Protein AF-A0A7S1TUH1-F1 (afdb_monomer_lite)

Structure (mmCIF, N/CA/C/O backbone):
data_AF-A0A7S1TUH1-F1
#
_entry.id   AF-A0A7S1TUH1-F1
#
loop_
_atom_site.group_PDB
_atom_site.id
_atom_site.type_symbol
_atom_site.label_atom_id
_atom_site.label_alt_id
_atom_site.label_comp_id
_atom_site.label_asym_id
_atom_site.label_entity_id
_atom_site.label_seq_id
_atom_site.pdbx_PDB_ins_code
_atom_site.Cartn_x
_atom_site.Cartn_y
_atom_site.Cartn_z
_atom_site.occupancy
_atom_site.B_iso_or_equiv
_atom_site.auth_seq_id
_atom_site.auth_comp_id
_atom_site.auth_asym_id
_atom_site.auth_atom_id
_atom_site.pdbx_PDB_model_num
ATOM 1 N N . SER A 1 1 ? 24.008 5.218 -34.534 1.00 74.00 1 SER A N 1
ATOM 2 C CA . SER A 1 1 ? 24.794 4.167 -33.857 1.00 74.00 1 SER A CA 1
ATOM 3 C C . SER A 1 1 ? 23.923 2.946 -33.657 1.00 74.00 1 SER A C 1
ATOM 5 O O . SER A 1 1 ? 22.736 3.127 -33.425 1.00 74.00 1 SER A O 1
ATOM 7 N N . ASN A 1 2 ? 24.487 1.740 -33.753 1.00 88.25 2 ASN A N 1
ATOM 8 C CA . ASN A 1 2 ? 23.744 0.487 -33.589 1.00 88.25 2 ASN A CA 1
ATOM 9 C C . ASN A 1 2 ? 24.015 -0.094 -32.197 1.00 88.25 2 ASN A C 1
ATOM 11 O O . ASN A 1 2 ? 25.170 -0.141 -31.778 1.00 88.25 2 ASN A O 1
ATOM 15 N N . PHE A 1 3 ? 22.967 -0.541 -31.508 1.00 90.75 3 PHE A N 1
ATOM 16 C CA . PHE A 1 3 ? 23.048 -1.151 -30.181 1.00 90.75 3 PHE A CA 1
ATOM 17 C C . PHE A 1 3 ? 22.333 -2.504 -30.166 1.00 90.75 3 PHE A C 1
ATOM 19 O O . PHE A 1 3 ? 21.366 -2.706 -30.899 1.00 90.75 3 PHE A O 1
ATOM 26 N N . LEU A 1 4 ? 22.793 -3.418 -29.309 1.00 89.81 4 LEU A N 1
ATOM 27 C CA . LEU A 1 4 ? 22.132 -4.698 -29.056 1.00 89.81 4 LEU A CA 1
ATOM 28 C C . LEU A 1 4 ? 21.309 -4.604 -27.770 1.00 89.81 4 LEU A C 1
ATOM 30 O O . LEU A 1 4 ? 21.844 -4.260 -26.717 1.00 89.81 4 LEU A O 1
ATOM 34 N N . LYS A 1 5 ? 20.019 -4.944 -27.848 1.00 93.56 5 LYS A N 1
ATOM 35 C CA . LYS A 1 5 ? 19.148 -5.074 -26.675 1.00 93.56 5 LYS A CA 1
ATOM 36 C C . LYS A 1 5 ? 19.138 -6.532 -26.224 1.00 93.56 5 LYS A C 1
ATOM 38 O O . LYS A 1 5 ? 18.645 -7.404 -26.933 1.00 93.56 5 LYS A O 1
ATOM 43 N N . VAL A 1 6 ? 19.712 -6.791 -25.053 1.00 92.75 6 VAL A N 1
ATOM 44 C CA . VAL A 1 6 ? 19.772 -8.130 -24.454 1.00 92.75 6 VAL A CA 1
ATOM 45 C C . VAL A 1 6 ? 18.625 -8.274 -23.461 1.00 92.75 6 VAL A C 1
ATOM 47 O O . VAL A 1 6 ? 18.530 -7.504 -22.508 1.00 92.75 6 VAL A O 1
ATOM 50 N N . TYR A 1 7 ? 17.763 -9.264 -23.675 1.00 95.25 7 TYR A N 1
ATOM 51 C CA . TYR A 1 7 ? 16.656 -9.584 -22.776 1.00 95.25 7 TYR A CA 1
ATOM 52 C C . TYR A 1 7 ? 17.047 -10.717 -21.826 1.00 95.25 7 TYR A C 1
ATOM 54 O O . TYR A 1 7 ? 17.760 -11.644 -22.209 1.00 95.25 7 TYR A O 1
ATOM 62 N N . THR A 1 8 ? 16.553 -10.666 -20.591 1.00 95.31 8 THR A N 1
ATOM 63 C CA . THR A 1 8 ? 16.691 -11.751 -19.615 1.00 95.31 8 THR A CA 1
ATOM 64 C C . THR A 1 8 ? 15.319 -12.283 -19.227 1.00 95.31 8 THR A C 1
ATOM 66 O O . THR A 1 8 ? 14.338 -11.546 -19.219 1.00 95.31 8 THR A O 1
ATOM 69 N N . THR A 1 9 ? 15.242 -13.567 -18.875 1.00 96.31 9 THR A N 1
ATOM 70 C CA . THR A 1 9 ? 13.981 -14.198 -18.450 1.00 96.31 9 THR A CA 1
ATOM 71 C C . THR A 1 9 ? 13.499 -13.698 -17.093 1.00 96.31 9 THR A C 1
ATOM 73 O O . THR A 1 9 ? 12.299 -13.652 -16.844 1.00 96.31 9 THR A O 1
ATOM 76 N N . LEU A 1 10 ? 14.431 -13.322 -16.211 1.00 96.25 10 LEU A N 1
ATOM 77 C CA . LEU A 1 10 ? 14.141 -12.773 -14.892 1.00 96.25 10 LEU A CA 1
ATOM 78 C C . LEU A 1 10 ? 14.859 -11.433 -14.690 1.00 96.25 10 LEU A C 1
ATOM 80 O O . LEU A 1 10 ? 16.013 -11.288 -15.112 1.00 96.25 10 LEU A O 1
ATOM 84 N N . PRO A 1 11 ? 14.242 -10.466 -13.985 1.00 95.56 11 PRO A N 1
ATOM 85 C CA . PRO A 1 11 ? 14.861 -9.161 -13.756 1.00 95.56 11 PRO A CA 1
ATOM 86 C C . PRO A 1 11 ? 16.165 -9.219 -12.951 1.00 95.56 11 PRO A C 1
ATOM 88 O O . PRO A 1 11 ? 17.092 -8.447 -13.184 1.00 95.56 11 PRO A O 1
ATOM 91 N N . ASN A 1 12 ? 16.279 -10.169 -12.020 1.00 95.38 12 ASN A N 1
ATOM 92 C CA . ASN A 1 12 ? 17.471 -10.348 -11.187 1.00 95.38 12 ASN A CA 1
ATOM 93 C C . ASN A 1 12 ? 18.685 -10.913 -11.953 1.00 95.38 12 ASN A C 1
ATOM 95 O O . ASN A 1 12 ? 19.772 -11.023 -11.380 1.00 95.38 12 ASN A O 1
ATOM 99 N N . PHE A 1 13 ? 18.528 -11.269 -13.232 1.00 96.56 13 PHE A N 1
ATOM 100 C CA . PHE A 1 13 ? 19.641 -11.656 -14.097 1.00 96.56 13 PHE A CA 1
ATOM 101 C C . PHE A 1 13 ? 20.314 -10.457 -14.765 1.00 96.56 13 PHE A C 1
ATOM 103 O O . PHE A 1 13 ? 21.497 -10.557 -15.080 1.00 96.56 13 PHE A O 1
ATOM 110 N N . VAL A 1 14 ? 19.637 -9.309 -14.898 1.00 96.25 14 VAL A N 1
ATOM 111 C CA . VAL A 1 14 ? 20.217 -8.101 -15.514 1.00 96.25 14 VAL A CA 1
ATOM 112 C C . VAL A 1 14 ? 21.531 -7.676 -14.835 1.00 96.25 14 VAL A C 1
ATOM 114 O O . VAL A 1 14 ? 22.524 -7.511 -15.546 1.00 96.25 14 VAL A O 1
ATOM 117 N N . PRO A 1 15 ? 21.635 -7.595 -13.487 1.00 95.06 15 PRO A N 1
ATOM 118 C CA . PRO A 1 15 ? 22.894 -7.219 -12.840 1.00 95.06 15 PRO A CA 1
ATOM 119 C C . PRO A 1 15 ? 24.022 -8.237 -13.052 1.00 95.06 15 PRO A C 1
ATOM 121 O O . PRO A 1 15 ? 25.190 -7.852 -13.071 1.00 95.06 15 PRO A O 1
ATOM 124 N N . LYS A 1 16 ? 23.685 -9.527 -13.207 1.00 94.38 16 LYS A N 1
ATOM 125 C CA . LYS A 1 16 ? 24.662 -10.594 -13.472 1.00 94.38 16 LYS A CA 1
ATOM 126 C C . LYS A 1 16 ? 25.201 -10.473 -14.892 1.00 94.38 16 LYS A C 1
ATOM 128 O O . LYS A 1 16 ? 26.407 -10.398 -15.070 1.00 94.38 16 LYS A O 1
ATOM 133 N N . VAL A 1 17 ? 24.307 -10.366 -15.876 1.00 94.38 17 VAL A N 1
ATOM 134 C CA . VAL A 1 17 ? 24.671 -10.196 -17.289 1.00 94.38 17 VAL A CA 1
ATOM 135 C C . VAL A 1 17 ? 25.508 -8.933 -17.483 1.00 94.38 17 VAL A C 1
ATOM 137 O O . VAL A 1 17 ? 26.555 -8.994 -18.117 1.00 94.38 17 VAL A O 1
ATOM 140 N N . ARG A 1 18 ? 25.116 -7.812 -16.863 1.00 94.94 18 ARG A N 1
ATOM 141 C CA . ARG A 1 18 ? 25.924 -6.586 -16.845 1.00 94.94 18 ARG A CA 1
ATOM 142 C C . ARG A 1 18 ? 27.355 -6.847 -16.380 1.00 94.94 18 ARG A C 1
ATOM 144 O O . ARG A 1 18 ? 28.293 -6.450 -17.063 1.00 94.94 18 ARG A O 1
ATOM 151 N N . LYS A 1 19 ? 27.513 -7.520 -15.234 1.00 94.56 19 LYS A N 1
ATOM 152 C CA . LYS A 1 19 ? 28.831 -7.820 -14.665 1.00 94.56 19 LYS A CA 1
ATOM 153 C C . LYS A 1 19 ? 29.685 -8.642 -15.632 1.00 94.56 19 LYS A C 1
ATOM 155 O O . LYS A 1 19 ? 30.872 -8.356 -15.746 1.00 94.56 19 LYS A O 1
ATOM 160 N N . GLU A 1 20 ? 29.104 -9.621 -16.324 1.00 93.69 20 GLU A N 1
ATOM 161 C CA . GLU A 1 20 ? 29.823 -10.421 -17.326 1.00 93.69 20 GLU A CA 1
ATOM 162 C C . GLU A 1 20 ? 30.303 -9.559 -18.503 1.00 93.69 20 GLU A C 1
ATOM 164 O O . GLU A 1 20 ? 31.471 -9.623 -18.870 1.00 93.69 20 GLU A O 1
ATOM 169 N N . PHE A 1 21 ? 29.456 -8.680 -19.050 1.00 93.56 21 PHE A N 1
ATOM 170 C CA . PHE A 1 21 ? 29.861 -7.778 -20.139 1.00 93.56 21 PHE A CA 1
ATOM 171 C C . PHE A 1 21 ? 30.928 -6.757 -19.713 1.00 93.56 21 PHE A C 1
ATOM 173 O O . PHE A 1 21 ? 31.837 -6.464 -20.490 1.00 93.56 21 PHE A O 1
ATOM 180 N N . GLU A 1 22 ? 30.857 -6.253 -18.480 1.00 93.12 22 GLU A N 1
ATOM 181 C CA . GLU A 1 22 ? 31.828 -5.292 -17.937 1.00 93.12 22 GLU A CA 1
ATOM 182 C C . GLU A 1 22 ? 33.156 -5.955 -17.528 1.00 93.12 22 GLU A C 1
ATOM 184 O O . GLU A 1 22 ? 34.214 -5.340 -17.644 1.00 93.12 22 GLU A O 1
ATOM 189 N N . SER A 1 23 ? 33.126 -7.220 -17.092 1.00 93.25 23 SER A N 1
ATOM 190 C CA . SER A 1 23 ? 34.327 -7.997 -16.726 1.00 93.25 23 SER A CA 1
ATOM 191 C C . SER A 1 23 ? 34.960 -8.714 -17.931 1.00 93.25 23 SER A C 1
ATOM 193 O O . SER A 1 23 ? 36.131 -9.111 -17.895 1.00 93.25 23 SER A O 1
ATOM 195 N N . GLY A 1 24 ? 34.198 -8.859 -19.015 1.00 93.00 24 GLY A N 1
ATOM 196 C CA . GLY A 1 24 ? 34.556 -9.557 -20.241 1.00 93.00 24 GLY A CA 1
ATOM 197 C C . GLY A 1 24 ? 33.878 -10.922 -20.344 1.00 93.00 24 GLY A C 1
ATOM 198 O O . GLY A 1 24 ? 34.074 -11.778 -19.484 1.00 93.00 24 GLY A O 1
ATOM 199 N N . VAL A 1 25 ? 33.139 -11.128 -21.433 1.00 92.81 25 VAL A N 1
ATOM 200 C CA . VAL A 1 25 ? 32.407 -12.356 -21.763 1.00 92.81 25 VAL A CA 1
ATOM 201 C C . VAL A 1 25 ? 33.011 -13.017 -23.004 1.00 92.81 25 VAL A C 1
ATOM 203 O O . VAL A 1 25 ? 33.362 -12.339 -23.966 1.00 92.81 25 VAL A O 1
ATOM 206 N N . GLU A 1 26 ? 33.141 -14.343 -23.007 1.00 92.81 26 GLU A N 1
ATOM 207 C CA . GLU A 1 26 ? 33.571 -15.092 -24.196 1.00 92.81 26 GLU A CA 1
ATOM 208 C C . GLU A 1 26 ? 32.393 -15.277 -25.156 1.00 92.81 26 GLU A C 1
ATOM 210 O O . GLU A 1 26 ? 31.389 -15.908 -24.815 1.00 92.81 26 GLU A O 1
ATOM 215 N N . LEU A 1 27 ? 32.513 -14.736 -26.369 1.00 89.81 27 LEU A N 1
ATOM 216 C CA . LEU A 1 27 ? 31.507 -14.864 -27.417 1.00 89.81 27 LEU A CA 1
ATOM 217 C C . LEU A 1 27 ? 31.976 -15.878 -28.473 1.00 89.81 27 LEU A C 1
ATOM 219 O O . LEU A 1 27 ? 33.015 -15.664 -29.111 1.00 89.81 27 LEU A O 1
ATOM 223 N N . PRO A 1 28 ? 31.228 -16.974 -28.710 1.00 91.19 28 PRO A N 1
ATOM 224 C CA . PRO A 1 28 ? 31.578 -17.959 -29.730 1.00 91.19 28 PRO A CA 1
ATOM 225 C C . PRO A 1 28 ? 31.778 -17.308 -31.105 1.00 91.19 28 PRO A C 1
ATOM 227 O O . PRO A 1 28 ? 30.885 -16.637 -31.615 1.00 91.19 28 PRO A O 1
ATOM 230 N N . GLY A 1 29 ? 32.959 -17.494 -31.698 1.00 93.69 29 GLY A N 1
ATOM 231 C CA . GLY A 1 29 ? 33.322 -16.915 -32.999 1.00 93.69 29 GLY A CA 1
ATOM 232 C C . GLY A 1 29 ? 33.838 -15.470 -32.965 1.00 93.69 29 GLY A C 1
ATOM 233 O O . GLY A 1 29 ? 34.351 -15.005 -33.979 1.00 93.69 29 GLY A O 1
ATOM 234 N N . TYR A 1 30 ? 33.768 -14.784 -31.820 1.00 88.19 30 TYR A N 1
ATOM 235 C CA . TYR A 1 30 ? 34.218 -13.392 -31.657 1.00 88.19 30 TYR A CA 1
ATOM 236 C C . TYR A 1 30 ? 35.297 -13.219 -30.574 1.00 88.19 30 TYR A C 1
ATOM 238 O O . TYR A 1 30 ? 35.952 -12.179 -30.529 1.00 88.19 30 TYR A O 1
ATOM 246 N N . GLY A 1 31 ? 35.517 -14.239 -29.738 1.00 92.31 31 GLY A N 1
ATOM 247 C CA . GLY A 1 31 ? 36.480 -14.210 -28.638 1.00 92.31 31 GLY A CA 1
ATOM 248 C C . GLY A 1 31 ? 35.982 -13.391 -27.448 1.00 92.31 31 GLY A C 1
ATOM 249 O O . GLY A 1 31 ? 34.780 -13.151 -27.297 1.00 92.31 31 GLY A O 1
ATOM 250 N N . ARG A 1 32 ? 36.914 -12.956 -26.595 1.00 93.44 32 ARG A N 1
ATOM 251 C CA . ARG A 1 32 ? 36.596 -12.161 -25.409 1.00 93.44 32 ARG A CA 1
ATOM 252 C C . ARG A 1 32 ? 36.094 -10.774 -25.791 1.00 93.44 32 ARG A C 1
ATOM 254 O O . ARG A 1 32 ? 36.806 -9.996 -26.423 1.00 93.44 32 ARG A O 1
ATOM 261 N N . TYR A 1 33 ? 34.898 -10.442 -25.329 1.00 91.25 33 TYR A N 1
ATOM 262 C CA . TYR A 1 33 ? 34.250 -9.162 -25.550 1.00 91.25 33 TYR A CA 1
ATOM 263 C C . TYR A 1 33 ? 33.997 -8.451 -24.223 1.00 91.25 33 TYR A C 1
ATOM 265 O O . TYR A 1 33 ? 33.392 -9.016 -23.315 1.00 91.25 33 TYR A O 1
ATOM 273 N N . THR A 1 34 ? 34.425 -7.195 -24.127 1.00 93.69 34 THR A N 1
ATOM 274 C CA . THR A 1 34 ? 34.172 -6.333 -22.968 1.00 93.69 34 THR A CA 1
ATOM 275 C C . THR A 1 34 ? 33.480 -5.068 -23.446 1.00 93.69 34 THR A C 1
ATOM 277 O O . THR A 1 34 ? 33.953 -4.419 -24.380 1.00 93.69 34 THR A O 1
ATOM 280 N N . ALA A 1 35 ? 32.380 -4.698 -22.800 1.00 90.62 35 ALA A N 1
ATOM 281 C CA . ALA A 1 35 ? 31.648 -3.485 -23.127 1.00 90.62 35 ALA A CA 1
ATOM 282 C C . ALA A 1 35 ? 30.988 -2.872 -21.895 1.00 90.62 35 ALA A C 1
ATOM 284 O O . ALA A 1 35 ? 30.566 -3.572 -20.976 1.00 90.62 35 ALA A O 1
ATOM 285 N N . MET A 1 36 ? 30.845 -1.547 -21.919 1.00 90.50 36 MET A N 1
ATOM 286 C CA . MET A 1 36 ? 29.937 -0.869 -21.001 1.00 90.50 36 MET A CA 1
ATOM 287 C C . MET A 1 36 ? 28.498 -1.178 -21.399 1.00 90.50 36 MET A C 1
ATOM 289 O O . MET A 1 36 ? 28.147 -1.158 -22.580 1.00 90.50 36 MET A O 1
ATOM 293 N N . THR A 1 37 ? 27.658 -1.422 -20.402 1.00 92.88 37 THR A N 1
ATOM 294 C CA . THR A 1 37 ? 26.219 -1.575 -20.611 1.00 92.88 37 THR A CA 1
ATOM 295 C C . THR A 1 37 ? 25.501 -0.259 -20.326 1.00 92.88 37 THR A C 1
ATOM 297 O O . THR A 1 37 ? 25.958 0.557 -19.528 1.00 92.88 37 THR A O 1
ATOM 300 N N . PHE A 1 38 ? 24.364 -0.045 -20.977 1.00 90.81 38 PHE A N 1
ATOM 301 C CA . PHE A 1 38 ? 23.489 1.107 -20.764 1.00 90.81 38 PHE A CA 1
ATOM 302 C C . PHE A 1 38 ? 22.095 0.607 -20.382 1.00 90.81 38 PHE A C 1
ATOM 304 O O . PHE A 1 38 ? 21.751 -0.539 -20.667 1.00 90.81 38 PHE A O 1
ATOM 311 N N . GLU A 1 39 ? 21.325 1.433 -19.666 1.00 88.25 39 GLU A N 1
ATOM 312 C CA . GLU A 1 39 ? 19.977 1.102 -19.156 1.00 88.25 39 GLU A CA 1
ATOM 313 C C . GLU A 1 39 ? 19.876 -0.175 -18.290 1.00 88.25 39 GLU A C 1
ATOM 315 O O . GLU A 1 39 ? 18.798 -0.583 -17.868 1.00 88.25 39 GLU A O 1
ATOM 320 N N . SER A 1 40 ? 21.009 -0.776 -17.931 1.00 91.75 40 SER A N 1
ATOM 321 C CA . SER A 1 40 ? 21.130 -2.019 -17.161 1.00 91.75 40 SER A CA 1
ATOM 322 C C . SER A 1 40 ? 21.112 -1.807 -15.640 1.00 91.75 40 SER A C 1
ATOM 324 O O . SER A 1 40 ? 21.196 -2.766 -14.872 1.00 91.75 40 SER A O 1
ATOM 326 N N . ASN A 1 41 ? 21.042 -0.549 -15.185 1.00 92.19 41 ASN A N 1
ATOM 327 C CA . ASN A 1 41 ? 21.027 -0.161 -13.770 1.00 92.19 41 ASN A CA 1
ATOM 328 C C . ASN A 1 41 ? 19.719 0.527 -13.342 1.00 92.19 41 ASN A C 1
ATOM 330 O O . ASN A 1 41 ? 19.719 1.373 -12.450 1.00 92.19 41 ASN A O 1
ATOM 334 N N . VAL A 1 42 ? 18.606 0.187 -13.988 1.00 93.06 42 VAL A N 1
ATOM 335 C CA . VAL A 1 42 ? 17.272 0.690 -13.641 1.00 93.06 42 VAL A CA 1
ATOM 336 C C . VAL A 1 42 ? 16.506 -0.412 -12.910 1.00 93.06 42 VAL A C 1
ATOM 338 O O . VAL A 1 42 ? 16.559 -1.581 -13.293 1.00 93.06 42 VAL A O 1
ATOM 341 N N . LYS A 1 43 ? 15.796 -0.065 -11.828 1.00 93.81 43 LYS A N 1
ATOM 342 C CA . LYS A 1 43 ? 14.931 -1.025 -11.124 1.00 93.81 43 LYS A CA 1
ATOM 343 C C . LYS A 1 43 ? 13.848 -1.524 -12.080 1.00 93.81 43 LYS A C 1
ATOM 345 O O . LYS A 1 43 ? 13.231 -0.717 -12.761 1.00 93.81 43 LYS A O 1
ATOM 350 N N . TYR A 1 44 ? 13.567 -2.825 -12.072 1.00 95.44 44 TYR A N 1
ATOM 351 C CA . TYR A 1 44 ? 12.633 -3.441 -13.023 1.00 95.44 44 TYR A CA 1
ATOM 352 C C . TYR A 1 44 ? 11.253 -2.773 -13.067 1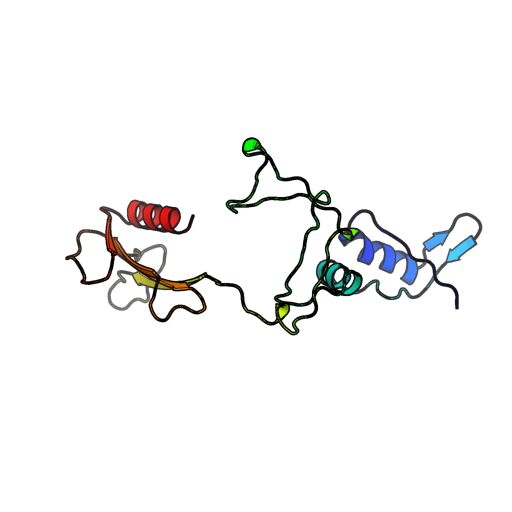.00 95.44 44 TYR A C 1
ATOM 354 O O . TYR A 1 44 ? 10.773 -2.454 -14.145 1.00 95.44 44 TYR A O 1
ATOM 362 N N . VAL A 1 45 ? 10.661 -2.483 -11.902 1.00 96.31 45 VAL A N 1
ATOM 363 C CA . VAL A 1 45 ? 9.364 -1.786 -11.818 1.00 96.31 45 VAL A CA 1
ATOM 364 C C . VAL A 1 45 ? 9.433 -0.397 -12.458 1.00 96.31 45 VAL A C 1
ATOM 366 O O . VAL A 1 45 ? 8.536 -0.020 -13.198 1.00 96.31 45 VAL A O 1
ATOM 369 N N . LEU A 1 46 ? 10.526 0.341 -12.237 1.00 96.00 46 LEU A N 1
ATOM 370 C CA . LEU A 1 46 ? 10.718 1.650 -12.859 1.00 96.00 46 LEU A CA 1
ATOM 371 C C . LEU A 1 46 ? 10.933 1.524 -14.373 1.00 96.00 46 LEU A C 1
ATOM 373 O O . LEU A 1 46 ? 10.397 2.327 -15.121 1.00 96.00 46 LEU A O 1
ATOM 377 N N . ARG A 1 47 ? 11.673 0.510 -14.840 1.00 96.19 47 ARG A N 1
ATOM 378 C CA . ARG A 1 47 ? 11.849 0.255 -16.278 1.00 96.19 47 ARG A CA 1
ATOM 379 C C . ARG A 1 47 ? 10.512 -0.057 -16.953 1.00 96.19 47 ARG A C 1
ATOM 381 O O . ARG A 1 47 ? 10.248 0.517 -17.999 1.00 96.19 47 ARG A O 1
ATOM 388 N N . PHE A 1 48 ? 9.672 -0.885 -16.329 1.00 96.50 48 PHE A N 1
ATOM 389 C CA . PHE A 1 48 ? 8.306 -1.168 -16.782 1.00 96.50 48 PHE A CA 1
ATOM 390 C C . PHE A 1 48 ? 7.461 0.108 -16.879 1.00 96.50 48 PHE A C 1
ATOM 392 O O . PHE A 1 48 ? 6.840 0.356 -17.904 1.00 96.50 48 PHE A O 1
ATOM 399 N N . MET A 1 49 ? 7.493 0.943 -15.836 1.00 97.69 49 MET A N 1
ATOM 400 C CA . MET A 1 49 ? 6.776 2.217 -15.812 1.00 97.69 49 MET A CA 1
ATOM 401 C C . MET A 1 49 ? 7.224 3.154 -16.937 1.00 97.69 49 MET A C 1
ATOM 403 O O . MET A 1 49 ? 6.389 3.679 -17.657 1.00 97.69 49 MET A O 1
ATOM 407 N N . VAL A 1 50 ? 8.536 3.322 -17.129 1.00 96.19 50 VAL A N 1
ATOM 408 C CA . VAL A 1 50 ? 9.078 4.194 -18.183 1.00 96.19 50 VAL A CA 1
ATOM 409 C C . VAL A 1 50 ? 8.841 3.612 -19.582 1.00 96.19 50 VAL A C 1
ATOM 411 O O . VAL A 1 50 ? 8.632 4.372 -20.513 1.00 96.19 50 VAL A O 1
ATOM 414 N N . ASP A 1 51 ? 8.871 2.285 -19.761 1.00 95.94 51 ASP A N 1
ATOM 415 C CA . ASP A 1 51 ? 8.594 1.648 -21.063 1.00 95.94 51 ASP A CA 1
ATOM 416 C C . ASP A 1 51 ? 7.143 1.835 -21.529 1.00 95.94 51 ASP A C 1
ATOM 418 O O . ASP A 1 51 ? 6.893 1.798 -22.731 1.00 95.94 51 ASP A O 1
ATOM 422 N N . LEU A 1 52 ? 6.207 2.010 -20.593 1.00 97.25 52 LEU A N 1
ATOM 423 C CA . LEU A 1 52 ? 4.771 2.139 -20.860 1.00 97.25 52 LEU A CA 1
ATOM 424 C C . LEU A 1 52 ? 4.216 3.539 -20.556 1.00 97.25 52 LEU A C 1
ATOM 426 O O . LEU A 1 52 ? 3.001 3.710 -20.504 1.00 97.25 52 LEU A O 1
ATOM 430 N N . ASP A 1 53 ? 5.086 4.519 -20.294 1.00 97.00 53 ASP A N 1
ATOM 431 C CA . ASP A 1 53 ? 4.703 5.875 -19.877 1.00 97.00 53 ASP A CA 1
ATOM 432 C C . ASP A 1 53 ? 3.712 5.897 -18.689 1.00 97.00 53 ASP A C 1
ATOM 434 O O . ASP A 1 53 ? 2.815 6.737 -18.596 1.00 97.00 53 ASP A O 1
ATOM 438 N N . ILE A 1 54 ? 3.865 4.957 -17.751 1.00 97.75 54 ILE A N 1
ATOM 439 C CA . ILE A 1 54 ? 3.083 4.878 -16.511 1.00 97.75 54 ILE A CA 1
ATOM 440 C C . ILE A 1 54 ? 3.792 5.677 -15.420 1.00 97.75 54 ILE A C 1
ATOM 442 O O . ILE A 1 54 ? 4.938 5.408 -15.055 1.00 97.75 54 ILE A O 1
ATOM 446 N N . THR A 1 55 ? 3.083 6.635 -14.838 1.00 96.31 55 THR A N 1
ATOM 447 C CA . THR A 1 55 ? 3.573 7.482 -13.745 1.00 96.31 55 THR A CA 1
ATOM 448 C C . THR A 1 55 ? 3.059 7.017 -12.373 1.00 96.31 55 THR A C 1
ATOM 450 O O . THR A 1 55 ? 2.374 6.002 -12.239 1.00 96.31 55 THR A O 1
ATOM 453 N N . GLY A 1 56 ? 3.443 7.709 -11.296 1.00 95.69 56 GLY A N 1
ATOM 454 C CA . GLY A 1 56 ? 2.889 7.440 -9.965 1.00 95.69 56 GLY A CA 1
ATOM 455 C C . GLY A 1 56 ? 1.440 7.920 -9.862 1.00 95.69 56 GLY A C 1
ATOM 456 O O . GLY A 1 56 ? 1.140 9.016 -10.319 1.00 95.69 56 GLY A O 1
ATOM 457 N N . ALA A 1 57 ? 0.563 7.126 -9.233 1.00 95.25 57 ALA A N 1
ATOM 458 C CA . ALA A 1 57 ? -0.874 7.423 -9.122 1.00 95.25 57 ALA A CA 1
ATOM 459 C C . ALA A 1 57 ? -1.563 7.667 -10.487 1.00 95.25 57 ALA A C 1
ATOM 461 O O . ALA A 1 57 ? -2.439 8.518 -10.608 1.00 95.25 57 ALA A O 1
ATOM 462 N N . ASN A 1 58 ? -1.160 6.902 -11.506 1.00 96.62 58 ASN A N 1
ATOM 463 C CA . ASN A 1 58 ? -1.705 6.971 -12.859 1.00 96.62 58 ASN A CA 1
ATOM 464 C C . ASN A 1 58 ? -3.082 6.300 -12.969 1.00 96.62 58 ASN A C 1
ATOM 466 O O . ASN A 1 58 ? -3.298 5.229 -12.398 1.00 96.62 58 ASN A O 1
ATOM 470 N N . TRP A 1 59 ? -3.957 6.844 -13.814 1.00 98.12 59 TRP A N 1
ATOM 471 C CA . TRP A 1 59 ? -5.066 6.075 -14.376 1.00 98.12 59 TRP A CA 1
ATOM 472 C C . TRP A 1 59 ? -4.574 5.152 -15.487 1.00 98.12 59 TRP A C 1
ATOM 474 O O . TRP A 1 59 ? -3.866 5.590 -16.391 1.00 98.12 59 TRP A O 1
ATOM 484 N N . VAL A 1 60 ? -4.948 3.879 -15.414 1.00 97.75 60 VAL A N 1
ATOM 485 C CA . VAL A 1 60 ? -4.646 2.884 -16.446 1.00 97.75 60 VAL A CA 1
ATOM 486 C C . VAL A 1 60 ? -5.937 2.250 -16.932 1.00 97.75 60 VAL A C 1
ATOM 488 O O . VAL A 1 60 ? -6.873 2.052 -16.155 1.00 97.75 60 VAL A O 1
ATOM 491 N N . GLU A 1 61 ? -5.974 1.916 -18.212 1.00 97.94 61 GLU A N 1
ATOM 492 C CA . GLU A 1 61 ? -7.111 1.276 -18.855 1.00 97.94 61 GLU A CA 1
ATOM 493 C C . GLU A 1 61 ? -6.701 -0.077 -19.432 1.00 97.94 61 GLU A C 1
ATOM 495 O O . GLU A 1 61 ? -5.624 -0.233 -20.009 1.00 97.94 61 GLU A O 1
ATOM 500 N N . LEU A 1 62 ? -7.591 -1.055 -19.265 1.00 98.06 62 LEU A N 1
ATOM 501 C CA . LEU A 1 62 ? -7.496 -2.366 -19.894 1.00 98.06 62 LEU A CA 1
ATOM 502 C C . LEU A 1 62 ? -8.642 -2.472 -20.914 1.00 98.06 62 LEU A C 1
ATOM 504 O O . LEU A 1 62 ? -9.798 -2.623 -20.497 1.00 98.06 62 LEU A O 1
ATOM 508 N N . PRO A 1 63 ? -8.360 -2.355 -22.225 1.00 97.88 63 PRO A N 1
ATOM 509 C CA . PRO A 1 63 ? -9.383 -2.433 -23.261 1.00 97.88 63 PRO A CA 1
ATOM 510 C C . PRO A 1 63 ? -10.218 -3.722 -23.204 1.00 97.88 63 PRO A C 1
ATOM 512 O O . PRO A 1 63 ? -9.782 -4.779 -22.747 1.00 97.88 63 PRO A O 1
ATOM 515 N N . ALA A 1 64 ? -11.454 -3.667 -23.699 1.00 97.25 64 ALA A N 1
ATOM 516 C CA . ALA A 1 64 ? -12.303 -4.854 -23.753 1.00 97.25 64 ALA A CA 1
ATOM 517 C C . ALA A 1 64 ? -11.650 -5.962 -24.601 1.00 97.25 64 ALA A C 1
ATOM 519 O O . ALA A 1 64 ? -11.308 -5.750 -25.762 1.00 97.25 64 ALA A O 1
ATOM 520 N N . GLY A 1 65 ? -11.518 -7.156 -24.020 1.00 96.94 65 GLY A N 1
ATOM 521 C CA . GLY A 1 65 ? -10.909 -8.316 -24.676 1.00 96.94 65 GLY A CA 1
ATOM 522 C C . GLY A 1 65 ? -9.395 -8.452 -24.488 1.00 96.94 65 GLY A C 1
ATOM 523 O O . GLY A 1 65 ? -8.873 -9.503 -24.844 1.00 96.94 65 GLY A O 1
ATOM 524 N N . SER A 1 66 ? -8.715 -7.468 -23.885 1.00 97.69 66 SER A N 1
ATOM 525 C CA . SER A 1 66 ? -7.271 -7.542 -23.607 1.00 97.69 66 SER A CA 1
ATOM 526 C C . SER A 1 66 ? -6.917 -8.192 -22.266 1.00 97.69 66 SER A C 1
ATOM 528 O O . SER A 1 66 ? -5.755 -8.364 -21.916 1.00 97.69 66 SER A O 1
ATOM 530 N N . TYR A 1 67 ? -7.916 -8.553 -21.463 1.00 97.88 67 TYR A N 1
ATOM 531 C CA . TYR A 1 67 ? -7.689 -9.139 -20.149 1.00 97.88 67 TYR A CA 1
ATOM 532 C C . TYR A 1 67 ? -8.594 -10.338 -19.893 1.00 97.88 67 TYR A C 1
ATOM 534 O O . TYR A 1 67 ? -9.721 -10.433 -20.387 1.00 97.88 67 TYR A O 1
ATOM 542 N N . ALA A 1 68 ? -8.108 -11.246 -19.053 1.00 97.25 68 ALA A N 1
ATOM 543 C CA . ALA A 1 68 ? -8.866 -12.370 -18.535 1.00 97.25 68 ALA A CA 1
ATOM 544 C C . ALA A 1 68 ? -9.203 -12.132 -17.061 1.00 97.25 68 ALA A C 1
ATOM 546 O O . ALA A 1 68 ? -8.321 -11.923 -16.228 1.00 97.25 68 ALA A O 1
ATOM 547 N N . VAL A 1 69 ? -10.490 -12.190 -16.717 1.00 96.00 69 VAL A N 1
ATOM 548 C CA . VAL A 1 69 ? -10.923 -12.146 -15.315 1.00 96.00 69 VAL A CA 1
ATOM 549 C C . VAL A 1 69 ? -10.623 -13.490 -14.664 1.00 96.00 69 VAL A C 1
ATOM 551 O O . VAL A 1 69 ? -11.069 -14.533 -15.147 1.00 96.00 69 VAL A O 1
ATOM 554 N N . ARG A 1 70 ? -9.911 -13.486 -13.535 1.00 95.38 70 ARG A N 1
ATOM 555 C CA . ARG A 1 70 ? -9.647 -14.725 -12.803 1.00 95.38 70 ARG A CA 1
ATOM 556 C C . ARG A 1 70 ? -10.914 -15.274 -12.162 1.00 95.38 70 ARG A C 1
ATOM 558 O O . ARG A 1 70 ? -11.646 -14.568 -11.465 1.00 95.38 70 ARG A O 1
ATOM 565 N N . GLY A 1 71 ? -11.137 -16.573 -12.351 1.00 92.12 71 GLY A N 1
ATOM 566 C CA . GLY A 1 71 ? -12.215 -17.305 -11.688 1.00 92.12 71 GLY A CA 1
ATOM 567 C C . GLY A 1 71 ? -12.041 -17.352 -10.165 1.00 92.12 71 GLY A C 1
ATOM 568 O O . GLY A 1 71 ? -10.928 -17.257 -9.649 1.00 92.12 71 GLY A O 1
ATOM 569 N N . ALA A 1 72 ? -13.144 -17.550 -9.435 1.00 85.00 72 ALA A N 1
ATOM 570 C CA . ALA A 1 72 ? -13.177 -17.459 -7.970 1.00 85.00 72 ALA A CA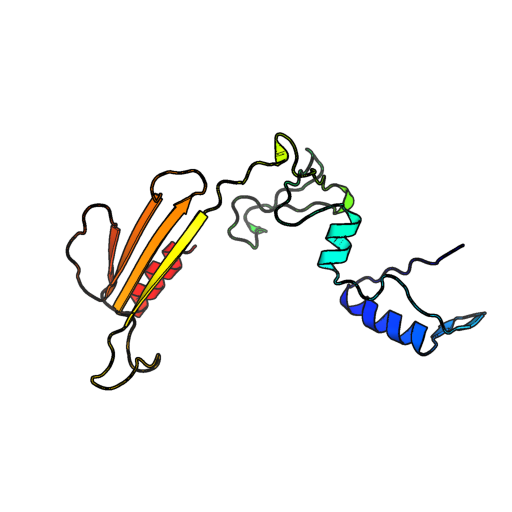 1
ATOM 571 C C . ALA A 1 72 ? -12.158 -18.367 -7.250 1.00 85.00 72 ALA A C 1
ATOM 573 O O . ALA A 1 72 ? -11.557 -17.940 -6.272 1.00 85.00 72 ALA A O 1
ATOM 574 N N . GLY A 1 73 ? -11.914 -19.584 -7.751 1.00 91.06 73 GLY A N 1
ATOM 575 C CA . GLY A 1 73 ? -10.942 -20.521 -7.164 1.00 91.06 73 GLY A CA 1
ATOM 576 C C . GLY A 1 73 ? -9.473 -20.241 -7.508 1.00 91.06 73 GLY A C 1
ATOM 577 O O . GLY A 1 73 ? -8.591 -20.895 -6.963 1.00 91.06 73 GLY A O 1
ATOM 578 N N . ALA A 1 74 ? -9.204 -19.300 -8.418 1.00 93.62 74 ALA A N 1
ATOM 579 C CA . ALA A 1 74 ? -7.856 -18.946 -8.868 1.00 93.62 74 ALA A CA 1
ATOM 580 C C . ALA A 1 74 ? -7.370 -17.596 -8.315 1.00 93.62 74 ALA A C 1
ATOM 582 O O . ALA A 1 74 ? -6.192 -17.264 -8.476 1.00 93.62 74 ALA A O 1
ATOM 583 N N . LYS A 1 75 ? -8.258 -16.821 -7.674 1.00 95.31 75 LYS A N 1
ATOM 584 C CA . LYS A 1 75 ? -7.899 -15.556 -7.030 1.00 95.31 75 LYS A CA 1
ATOM 585 C C . LYS A 1 75 ? -6.896 -15.787 -5.903 1.00 95.31 75 LYS A C 1
ATOM 587 O O . LYS A 1 75 ? -7.022 -16.732 -5.127 1.00 95.31 75 LYS A O 1
ATOM 592 N N . ARG A 1 76 ? -5.906 -14.904 -5.810 1.00 95.62 76 ARG A N 1
ATOM 593 C CA . ARG A 1 76 ? -4.890 -14.899 -4.744 1.00 95.62 76 ARG A CA 1
ATOM 594 C C . ARG A 1 76 ? -5.007 -13.688 -3.827 1.00 95.62 76 ARG A C 1
ATOM 596 O O . ARG A 1 76 ? -4.467 -13.709 -2.726 1.00 95.62 76 ARG A O 1
ATOM 603 N N . SER A 1 77 ? -5.677 -12.640 -4.290 1.00 95.12 77 SER A N 1
ATOM 604 C CA . SER A 1 77 ? -5.929 -11.414 -3.543 1.00 95.12 77 SER A CA 1
ATOM 605 C C . SER A 1 77 ? -7.336 -11.400 -2.938 1.00 95.12 77 SER A C 1
ATOM 607 O O . SER A 1 77 ? -8.201 -12.199 -3.298 1.00 95.12 77 SER A O 1
ATOM 609 N N . HIS A 1 78 ? -7.576 -10.442 -2.042 1.00 93.12 78 HIS A N 1
ATOM 610 C CA . HIS A 1 78 ? -8.913 -10.108 -1.539 1.00 93.12 78 HIS A CA 1
ATOM 611 C C . HIS A 1 78 ? -9.600 -9.006 -2.365 1.00 93.12 78 HIS A C 1
ATOM 613 O O . HIS A 1 78 ? -10.676 -8.536 -2.004 1.00 93.12 78 HIS A O 1
ATOM 619 N N . CYS A 1 79 ? -9.000 -8.587 -3.483 1.00 95.81 79 CYS A N 1
ATOM 620 C CA . CYS A 1 79 ? -9.559 -7.546 -4.334 1.00 95.81 79 CYS A CA 1
ATOM 621 C C . CYS A 1 79 ? -10.848 -8.019 -5.026 1.00 95.81 79 CYS A C 1
ATOM 623 O O . CYS A 1 79 ? -11.012 -9.186 -5.405 1.00 95.81 79 CYS A O 1
ATOM 625 N N . GLN A 1 80 ? -11.763 -7.073 -5.258 1.00 95.00 80 GLN A N 1
ATOM 626 C CA . GLN A 1 80 ? -13.015 -7.339 -5.972 1.00 95.00 80 GLN A CA 1
ATOM 627 C C . GLN A 1 80 ? -12.747 -7.851 -7.397 1.00 95.00 80 GLN A C 1
ATOM 629 O O . GLN A 1 80 ? -13.360 -8.832 -7.829 1.00 95.00 80 GLN A O 1
ATOM 634 N N . TYR A 1 81 ? -11.758 -7.267 -8.075 1.00 94.69 81 TYR A N 1
ATOM 635 C CA . TYR A 1 81 ? -11.302 -7.664 -9.405 1.00 94.69 81 TYR A CA 1
ATOM 636 C C . TYR A 1 81 ? -9.859 -8.174 -9.339 1.00 94.69 81 TYR A C 1
ATOM 638 O O . TYR A 1 81 ? -9.001 -7.540 -8.730 1.00 94.69 81 TYR A O 1
ATOM 646 N N . GLU A 1 82 ? -9.602 -9.322 -9.964 1.00 97.50 82 GLU A N 1
ATOM 647 C CA . GLU A 1 82 ? -8.258 -9.866 -10.174 1.00 97.50 82 GLU A CA 1
ATOM 648 C C . GLU A 1 82 ? -8.189 -10.336 -11.626 1.00 97.50 82 GLU A C 1
ATOM 650 O O . GLU A 1 82 ? -8.997 -11.171 -12.043 1.00 97.50 82 GLU A O 1
ATOM 655 N N . LEU A 1 83 ? -7.289 -9.734 -12.399 1.00 96.56 83 LEU A N 1
ATOM 656 C CA . LEU A 1 83 ? -7.237 -9.841 -13.854 1.00 96.56 83 LEU A CA 1
ATOM 657 C C . LEU A 1 83 ? -5.822 -10.232 -14.289 1.00 96.56 83 LEU A C 1
ATOM 659 O O . LEU A 1 83 ? -4.851 -9.834 -13.646 1.00 96.56 83 LEU A O 1
ATOM 663 N N . ASP A 1 84 ? -5.723 -10.965 -15.391 1.00 96.94 84 ASP A N 1
ATOM 664 C CA . ASP A 1 84 ? -4.476 -11.200 -16.117 1.00 96.94 84 ASP A CA 1
ATOM 665 C C . ASP A 1 84 ? -4.509 -10.421 -17.437 1.00 96.94 84 ASP A C 1
ATOM 667 O O . ASP A 1 84 ? -5.499 -10.493 -18.163 1.00 96.94 84 ASP A O 1
ATOM 671 N N . VAL A 1 85 ? -3.442 -9.682 -17.742 1.00 97.69 85 VAL A N 1
ATOM 672 C CA . VAL A 1 85 ? -3.301 -8.855 -18.952 1.00 97.69 85 VAL A CA 1
ATOM 673 C C . VAL A 1 85 ? -1.848 -8.871 -19.421 1.00 97.69 85 VAL A C 1
ATOM 675 O O . VAL A 1 85 ? -0.931 -8.963 -18.596 1.00 97.69 85 VAL A O 1
ATOM 678 N N . MET A 1 86 ? -1.630 -8.812 -20.735 1.00 97.88 86 MET A N 1
ATOM 679 C CA . MET A 1 86 ? -0.289 -8.642 -21.295 1.00 97.88 86 MET A CA 1
ATOM 680 C C . MET A 1 86 ? 0.171 -7.192 -21.128 1.00 97.88 86 MET A C 1
ATOM 682 O O . MET A 1 86 ? -0.626 -6.259 -21.174 1.00 97.88 86 MET A O 1
ATOM 686 N N . TYR A 1 87 ? 1.465 -6.985 -20.881 1.00 97.06 87 TYR A N 1
ATOM 687 C CA . TYR A 1 87 ? 1.974 -5.661 -20.508 1.00 97.06 87 TYR A CA 1
ATOM 688 C C . TYR A 1 87 ? 1.791 -4.603 -21.605 1.00 97.06 87 TYR A C 1
ATOM 690 O O . TYR A 1 87 ? 1.638 -3.427 -21.299 1.00 97.06 87 TYR A O 1
ATOM 698 N N . ASP A 1 88 ? 1.825 -5.028 -22.864 1.00 96.38 88 ASP A N 1
ATOM 699 C CA . ASP A 1 88 ? 1.695 -4.204 -24.062 1.00 96.38 88 ASP A CA 1
ATOM 700 C C . ASP A 1 88 ? 0.236 -3.898 -24.433 1.00 96.38 88 ASP A C 1
ATOM 702 O O . ASP A 1 88 ? -0.008 -3.132 -25.362 1.00 96.38 88 ASP A O 1
ATOM 706 N N . GLU A 1 89 ? -0.730 -4.436 -23.685 1.00 97.88 89 GLU A N 1
ATOM 707 C CA . GLU A 1 89 ? -2.152 -4.112 -23.827 1.00 97.88 89 GLU A CA 1
ATOM 708 C C . GLU A 1 89 ? -2.657 -3.099 -22.782 1.00 97.88 89 GLU A C 1
ATOM 710 O O . GLU A 1 89 ? -3.830 -2.718 -22.801 1.00 97.88 89 GLU A O 1
ATOM 715 N N . ILE A 1 90 ? -1.793 -2.659 -21.861 1.00 98.12 90 ILE A N 1
ATOM 716 C CA . ILE A 1 90 ? -2.121 -1.643 -20.855 1.00 98.12 90 ILE A CA 1
ATOM 717 C C . ILE A 1 90 ? -2.038 -0.258 -21.497 1.00 98.12 90 ILE A C 1
ATOM 719 O O . ILE A 1 90 ? -1.005 0.116 -22.051 1.00 98.12 90 ILE A O 1
ATOM 723 N N . VAL A 1 91 ? -3.100 0.535 -21.361 1.00 98.19 91 VAL A N 1
ATOM 724 C CA . VAL A 1 91 ? -3.124 1.931 -21.810 1.00 98.19 91 VAL A CA 1
ATOM 725 C C . VAL A 1 91 ? -2.879 2.849 -20.611 1.00 98.19 91 VAL A C 1
ATOM 727 O O . VAL A 1 91 ? -3.636 2.824 -19.639 1.00 98.19 91 VAL A O 1
ATOM 730 N N . SER A 1 92 ? -1.809 3.646 -20.669 1.00 98.25 92 SER A N 1
ATOM 731 C CA . SER A 1 92 ? -1.500 4.688 -19.681 1.00 98.25 92 SER A CA 1
ATOM 732 C C . SER A 1 92 ? -2.105 6.023 -20.110 1.00 98.25 92 SER A C 1
ATOM 734 O O . SER A 1 92 ? -1.929 6.443 -21.254 1.00 98.25 92 SER A O 1
ATOM 736 N N . HIS A 1 93 ? -2.790 6.708 -19.194 1.00 98.19 93 HIS A N 1
ATOM 737 C CA . HIS A 1 93 ? -3.397 8.015 -19.458 1.00 98.19 93 HIS A CA 1
ATOM 738 C C . HIS A 1 93 ? -2.607 9.141 -18.790 1.00 98.19 93 HIS A C 1
ATOM 740 O O . HIS A 1 93 ? -2.349 9.089 -17.592 1.00 98.19 93 HIS A O 1
ATOM 746 N N . ALA A 1 94 ? -2.235 10.194 -19.518 1.00 96.56 94 ALA A N 1
ATOM 747 C CA . ALA A 1 94 ? -1.613 11.361 -18.885 1.00 96.56 94 ALA A CA 1
ATOM 748 C C . ALA A 1 94 ? -2.586 11.996 -17.862 1.00 96.56 94 ALA A C 1
ATOM 750 O O . ALA A 1 94 ? -3.787 12.016 -18.131 1.00 96.56 94 ALA A O 1
ATOM 751 N N . PRO A 1 95 ? -2.118 12.523 -16.712 1.00 95.50 95 PRO A N 1
ATOM 752 C CA . PRO A 1 95 ? -2.974 13.037 -15.635 1.00 95.50 95 PRO A CA 1
ATOM 753 C C . PRO A 1 95 ? -3.557 14.427 -15.955 1.00 95.50 95 PRO A C 1
ATOM 755 O O . PRO A 1 95 ? -3.382 15.396 -15.216 1.00 95.50 95 PRO A O 1
ATOM 758 N N . GLU A 1 96 ? -4.247 14.532 -17.084 1.00 95.50 96 GLU A N 1
ATOM 759 C CA . GLU A 1 96 ? -4.831 15.752 -17.629 1.00 95.50 96 GLU A CA 1
ATOM 760 C C . GLU A 1 96 ? -6.332 15.559 -17.870 1.00 95.50 96 GLU A C 1
ATOM 762 O O . GLU A 1 96 ? -6.814 14.442 -18.062 1.00 95.50 96 GLU A O 1
ATOM 767 N N . GLY A 1 97 ? -7.093 16.657 -17.864 1.00 96.06 97 GLY A N 1
ATOM 768 C CA . GLY A 1 97 ? -8.533 16.611 -18.122 1.00 96.06 97 GLY A CA 1
ATOM 769 C C . GLY A 1 97 ? -9.262 15.663 -17.165 1.00 96.06 97 GLY A C 1
ATOM 770 O O . GLY A 1 97 ? -9.151 15.800 -15.946 1.00 96.06 97 GLY A O 1
ATOM 771 N N . GLU A 1 98 ? -9.996 14.693 -17.712 1.00 95.06 98 GLU A N 1
ATOM 772 C CA . GLU A 1 98 ? -10.740 13.696 -16.927 1.00 95.06 98 GLU A CA 1
ATOM 773 C C . GLU A 1 98 ? -9.838 12.770 -16.093 1.00 95.06 98 GLU A C 1
ATOM 775 O O . GLU A 1 98 ? -10.222 12.353 -15.000 1.00 95.06 98 GLU A O 1
ATOM 780 N N . TRP A 1 99 ? -8.600 12.540 -16.536 1.00 97.06 99 TRP A N 1
ATOM 781 C CA . TRP A 1 99 ? -7.616 11.689 -15.861 1.00 97.06 99 TRP A CA 1
ATOM 782 C C . TRP A 1 99 ? -6.824 12.420 -14.770 1.00 97.06 99 TRP A C 1
ATOM 784 O O . TRP A 1 99 ? -5.925 11.849 -14.158 1.00 97.06 99 TRP A O 1
ATOM 794 N N . SER A 1 100 ? -7.155 13.682 -14.487 1.00 96.12 100 SER A N 1
ATOM 795 C CA . SER A 1 100 ? -6.597 14.422 -13.345 1.00 96.12 100 SER A CA 1
ATOM 796 C C . SER A 1 100 ? -7.316 14.121 -12.020 1.00 96.12 100 SER A C 1
ATOM 798 O O . SER A 1 100 ? -6.854 14.520 -10.948 1.00 96.12 100 SER A O 1
ATOM 800 N N . ALA A 1 101 ? -8.458 13.425 -12.076 1.00 95.56 101 ALA A N 1
ATOM 801 C CA . ALA A 1 101 ? -9.259 13.105 -10.904 1.00 95.56 101 ALA A CA 1
ATOM 802 C C . ALA A 1 101 ? -8.551 12.111 -9.970 1.00 95.56 101 ALA A C 1
ATOM 804 O O . ALA A 1 101 ? -7.848 11.201 -10.405 1.00 95.56 101 ALA A O 1
ATOM 805 N N . ILE A 1 102 ? -8.800 12.240 -8.667 1.00 95.88 102 ILE A N 1
ATOM 806 C CA . ILE A 1 102 ? -8.308 11.301 -7.654 1.00 95.88 102 ILE A CA 1
ATOM 807 C C . ILE A 1 102 ? -9.401 10.264 -7.388 1.00 95.88 102 ILE A C 1
ATOM 809 O O . ILE A 1 102 ? -10.554 10.621 -7.143 1.00 95.88 102 ILE A O 1
ATOM 813 N N . ALA A 1 103 ? -9.041 8.980 -7.410 1.00 96.75 103 ALA A N 1
ATOM 814 C CA . ALA A 1 103 ? -9.952 7.897 -7.048 1.00 96.75 103 ALA A CA 1
ATOM 815 C C . ALA A 1 103 ? -10.469 8.049 -5.595 1.00 96.75 103 ALA A C 1
ATOM 817 O O . ALA A 1 103 ? -9.780 8.637 -4.757 1.00 96.75 103 ALA A O 1
ATOM 818 N N . PRO A 1 104 ? -11.644 7.487 -5.249 1.00 96.75 104 PRO A N 1
ATOM 819 C CA . PRO A 1 104 ? -12.189 7.515 -3.889 1.00 96.75 104 PRO A CA 1
ATOM 820 C C . PRO A 1 104 ? -11.417 6.561 -2.957 1.00 96.75 104 PRO A C 1
ATOM 822 O O . PRO A 1 104 ? -11.918 5.523 -2.524 1.00 96.75 104 PRO A O 1
ATOM 825 N N . LEU A 1 105 ? -10.154 6.888 -2.683 1.00 97.50 105 LEU A N 1
ATOM 826 C CA . LEU A 1 105 ? -9.274 6.126 -1.805 1.00 97.50 105 LEU A CA 1
ATOM 827 C C . LEU A 1 105 ? -9.835 6.103 -0.381 1.00 97.50 105 LEU A C 1
ATOM 829 O O . LEU A 1 105 ? -10.406 7.084 0.097 1.00 97.50 105 LEU A O 1
ATOM 833 N N . ARG A 1 106 ? -9.646 4.980 0.308 1.00 97.38 106 ARG A N 1
ATOM 834 C CA . ARG A 1 106 ? -10.061 4.803 1.699 1.00 97.38 106 ARG A CA 1
ATOM 835 C C . ARG A 1 106 ? -8.850 4.888 2.613 1.00 97.38 106 ARG A C 1
ATOM 837 O O . ARG A 1 106 ? -7.952 4.055 2.527 1.00 97.38 106 ARG A O 1
ATOM 844 N N . THR A 1 107 ? -8.858 5.875 3.497 1.00 97.81 107 THR A N 1
ATOM 845 C CA . THR A 1 107 ? -7.820 6.096 4.503 1.00 97.81 107 THR A CA 1
ATOM 846 C C . THR A 1 107 ? -8.344 5.652 5.856 1.00 97.81 107 THR A C 1
ATOM 848 O O . THR A 1 107 ? -9.322 6.206 6.360 1.00 97.81 107 THR A O 1
ATOM 851 N N . LEU A 1 108 ? -7.690 4.656 6.446 1.00 98.12 108 LEU A N 1
ATOM 852 C CA . LEU A 1 108 ? -7.983 4.184 7.791 1.00 98.12 108 LEU A CA 1
ATOM 853 C C . LEU A 1 108 ? -6.940 4.743 8.763 1.00 98.12 108 LEU A C 1
ATOM 855 O O . LEU A 1 108 ? -5.749 4.485 8.608 1.00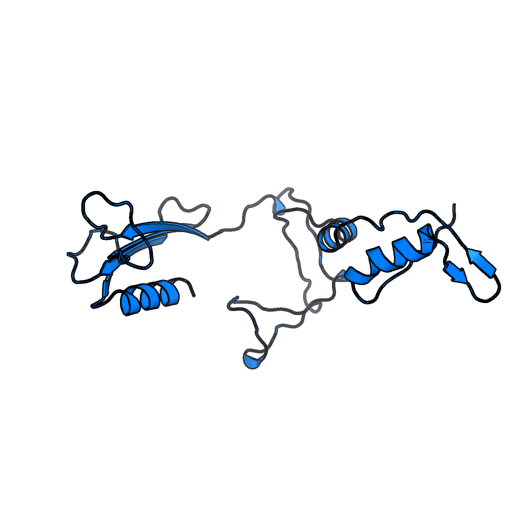 98.12 108 LEU A O 1
ATOM 859 N N . SER A 1 109 ? -7.394 5.499 9.759 1.00 98.12 109 SER A N 1
ATOM 860 C CA . SER A 1 109 ? -6.577 5.925 10.896 1.00 98.12 109 SER A CA 1
ATOM 861 C C . SER A 1 109 ? -6.853 5.002 12.077 1.00 98.12 109 SER A C 1
ATOM 863 O O . SER A 1 109 ? -8.017 4.703 12.354 1.00 98.12 109 SER A O 1
ATOM 865 N N . ILE A 1 110 ? -5.788 4.529 12.722 1.00 98.44 110 ILE A N 1
ATOM 866 C CA . ILE A 1 110 ? -5.835 3.576 13.832 1.00 98.44 110 ILE A CA 1
ATOM 867 C C . ILE A 1 110 ? -5.020 4.143 14.989 1.00 98.44 110 ILE A C 1
ATOM 869 O O . ILE A 1 110 ? -3.933 4.676 14.764 1.00 98.44 110 ILE A O 1
ATOM 873 N N . ASP A 1 111 ? -5.538 3.975 16.198 1.00 98.56 111 ASP A N 1
ATOM 874 C CA . ASP A 1 111 ? -4.854 4.273 17.452 1.00 98.56 111 ASP A CA 1
ATOM 875 C C . ASP A 1 111 ? -5.099 3.136 18.453 1.00 98.56 111 ASP A C 1
ATOM 877 O O . ASP A 1 111 ? -6.156 2.496 18.407 1.00 98.56 111 ASP A O 1
ATOM 881 N N . ILE A 1 112 ? -4.115 2.836 19.304 1.00 98.50 112 ILE A N 1
ATOM 882 C CA . ILE A 1 112 ? -4.186 1.720 20.257 1.00 98.50 112 ILE A CA 1
ATOM 883 C C . ILE A 1 112 ? -3.862 2.189 21.668 1.00 98.50 112 ILE A C 1
ATOM 885 O O . ILE A 1 112 ? -2.998 3.038 21.861 1.00 98.50 112 ILE A O 1
ATOM 889 N N . GLU A 1 113 ? -4.492 1.554 22.649 1.00 98.44 113 GLU A N 1
ATOM 890 C CA . GLU A 1 113 ? -4.214 1.786 24.063 1.00 98.44 113 GLU A CA 1
ATOM 891 C C . GLU A 1 113 ? -3.844 0.478 24.753 1.00 98.44 113 GLU A C 1
ATOM 893 O O . GLU A 1 113 ? -4.473 -0.564 24.528 1.00 98.44 113 GLU A O 1
ATOM 898 N N . CYS A 1 114 ? -2.843 0.549 25.630 1.00 97.88 114 CYS A N 1
ATOM 899 C CA . CYS A 1 114 ? -2.326 -0.595 26.376 1.00 97.88 114 CYS A CA 1
ATOM 900 C C . CYS A 1 114 ? -2.426 -0.360 27.884 1.00 97.88 114 CYS A C 1
ATOM 902 O O . CYS A 1 114 ? -2.267 0.762 28.371 1.00 97.88 114 CYS A O 1
ATOM 904 N N . GLN A 1 115 ? -2.617 -1.432 28.652 1.00 96.88 115 GLN A N 1
ATOM 905 C CA . GLN A 1 115 ? -2.616 -1.354 30.111 1.00 96.88 115 GLN A CA 1
ATOM 906 C C . GLN A 1 115 ? -1.212 -1.604 30.676 1.00 96.88 115 GLN A C 1
ATOM 908 O O . GLN A 1 115 ? -0.843 -2.736 30.973 1.00 96.88 115 GLN A O 1
ATOM 913 N N . GLY A 1 116 ? -0.438 -0.529 30.842 1.00 94.69 116 GLY A N 1
ATOM 914 C CA . GLY A 1 116 ? 0.931 -0.590 31.362 1.00 94.69 116 GLY A CA 1
ATOM 915 C C . GLY A 1 116 ? 1.049 -0.791 32.880 1.00 94.69 116 GLY A C 1
ATOM 916 O O . GLY A 1 116 ? 0.207 -0.351 33.670 1.00 94.69 116 GLY A O 1
ATOM 917 N N . ARG A 1 117 ? 2.166 -1.382 33.313 1.00 95.81 117 ARG A N 1
ATOM 918 C CA . ARG A 1 117 ? 2.589 -1.444 34.726 1.00 95.81 117 ARG A CA 1
ATOM 919 C C . ARG A 1 117 ? 3.049 -0.076 35.254 1.00 95.81 117 ARG A C 1
ATOM 921 O O . ARG A 1 117 ? 3.730 0.694 34.580 1.00 95.81 117 ARG A O 1
ATOM 928 N N . LYS A 1 118 ? 2.727 0.230 36.516 1.00 94.38 118 LYS A N 1
ATOM 929 C CA . LYS A 1 118 ? 3.045 1.525 37.148 1.00 94.38 118 LYS A CA 1
ATOM 930 C C . LYS A 1 118 ? 4.550 1.818 37.137 1.00 94.38 118 LYS A C 1
ATOM 932 O O . LYS A 1 118 ? 5.321 1.090 37.748 1.00 94.38 118 LYS A O 1
ATOM 937 N N . GLY A 1 119 ? 4.935 2.947 36.540 1.00 94.12 119 GLY A N 1
ATOM 938 C CA . GLY A 1 119 ? 6.330 3.400 36.479 1.00 94.12 119 GLY A CA 1
ATOM 939 C C . GLY A 1 119 ? 7.155 2.762 35.358 1.00 94.12 119 GLY A C 1
ATOM 940 O O . GLY A 1 119 ? 8.349 3.031 35.277 1.00 94.12 119 GLY A O 1
ATOM 941 N N . HIS A 1 120 ? 6.527 1.961 34.496 1.00 94.00 120 HIS A N 1
ATOM 942 C CA . HIS A 1 120 ? 7.152 1.330 33.339 1.00 94.00 120 HIS A CA 1
ATOM 943 C C . HIS A 1 120 ? 6.488 1.813 32.048 1.00 94.00 120 HIS A C 1
ATOM 945 O O . HIS A 1 120 ? 5.305 2.152 32.030 1.00 94.00 120 HIS A O 1
ATOM 951 N N . PHE A 1 121 ? 7.266 1.860 30.968 1.00 96.12 121 PHE A N 1
ATOM 952 C CA . PHE A 1 121 ? 6.710 2.005 29.627 1.00 96.12 121 PHE A CA 1
ATOM 953 C C . PHE A 1 121 ? 6.098 0.657 29.196 1.00 96.12 121 PHE A C 1
ATOM 955 O O . PHE A 1 121 ? 6.646 -0.372 29.595 1.00 96.12 121 PHE A O 1
ATOM 962 N N . PRO A 1 122 ? 4.995 0.632 28.425 1.00 96.38 122 PRO A N 1
ATOM 963 C CA . PRO A 1 122 ? 4.392 -0.622 27.978 1.00 96.38 122 PRO A CA 1
ATOM 964 C C . PRO A 1 122 ? 5.361 -1.509 27.183 1.00 96.38 122 PRO A C 1
ATOM 966 O O . PRO A 1 122 ? 6.044 -1.047 26.268 1.00 96.38 122 PRO A O 1
ATOM 969 N N . GLU A 1 123 ? 5.382 -2.796 27.513 1.00 97.38 123 GLU A N 1
ATOM 970 C CA . GLU A 1 123 ? 6.153 -3.852 26.862 1.00 97.38 123 GLU A CA 1
ATOM 971 C C . GLU A 1 123 ? 5.189 -4.908 26.304 1.00 97.38 123 GLU A C 1
ATOM 973 O O . GLU A 1 123 ? 4.339 -5.422 27.029 1.00 97.38 123 GLU A O 1
ATOM 978 N N . ALA A 1 124 ? 5.336 -5.266 25.025 1.00 96.44 124 ALA A N 1
ATOM 979 C CA . ALA A 1 124 ? 4.387 -6.136 24.318 1.00 96.44 124 ALA A CA 1
ATOM 980 C C . ALA A 1 124 ? 4.206 -7.533 24.948 1.00 96.44 124 ALA A C 1
ATOM 982 O O . ALA A 1 124 ? 3.148 -8.135 24.799 1.00 96.44 124 ALA A O 1
ATOM 983 N N . ASP A 1 125 ? 5.211 -8.038 25.670 1.00 96.69 125 ASP A N 1
ATOM 984 C CA . ASP A 1 125 ? 5.154 -9.345 26.342 1.00 96.69 125 ASP A CA 1
ATOM 985 C C . ASP A 1 125 ? 4.410 -9.307 27.692 1.00 96.69 125 ASP A C 1
ATOM 987 O O . ASP A 1 125 ? 4.150 -10.352 28.294 1.00 96.69 125 ASP A O 1
ATOM 991 N N . HIS A 1 126 ? 4.102 -8.113 28.207 1.00 95.75 126 HIS A N 1
ATOM 992 C CA . HIS A 1 126 ? 3.606 -7.921 29.572 1.00 95.75 126 HIS A CA 1
ATOM 993 C C . HIS A 1 126 ? 2.343 -7.070 29.673 1.00 95.75 126 HIS A C 1
ATOM 995 O O . HIS A 1 126 ? 1.550 -7.283 30.590 1.00 95.75 126 HIS A O 1
ATOM 1001 N N . ASP A 1 127 ? 2.180 -6.093 28.787 1.00 97.75 127 ASP A N 1
ATOM 1002 C CA . ASP A 1 127 ? 1.184 -5.038 28.906 1.00 97.75 127 ASP A CA 1
ATOM 1003 C C . ASP A 1 127 ? 0.174 -5.178 27.744 1.00 97.75 127 ASP A C 1
ATOM 1005 O O . ASP A 1 127 ? 0.518 -4.868 26.599 1.00 97.75 127 ASP A O 1
ATOM 1009 N N . PRO A 1 128 ? -1.051 -5.682 28.004 1.00 97.19 128 PRO A N 1
ATOM 1010 C CA . PRO A 1 128 ? -1.992 -6.063 26.953 1.00 97.19 128 PRO A CA 1
ATOM 1011 C C . PRO A 1 128 ? -2.564 -4.846 26.228 1.00 97.19 128 PRO A C 1
ATOM 1013 O O . PRO A 1 128 ? -2.752 -3.777 26.826 1.00 97.19 128 PRO A O 1
ATOM 1016 N N . VAL A 1 129 ? -2.923 -5.032 24.958 1.00 98.38 129 VAL A N 1
ATOM 1017 C CA . VAL A 1 129 ? -3.744 -4.078 24.209 1.00 98.38 129 VAL A CA 1
ATOM 1018 C C . VAL A 1 129 ? -5.177 -4.161 24.725 1.00 98.38 129 VAL A C 1
ATOM 1020 O O . VAL A 1 129 ? -5.811 -5.217 24.699 1.00 98.38 129 VAL A O 1
ATOM 1023 N N . ILE A 1 130 ? -5.705 -3.030 25.185 1.00 98.44 130 ILE A N 1
ATOM 1024 C CA . ILE A 1 130 ? -7.047 -2.948 25.771 1.00 98.44 130 ILE A CA 1
ATOM 1025 C C . ILE A 1 130 ? -8.044 -2.221 24.878 1.00 98.44 130 ILE A C 1
ATOM 1027 O O . ILE A 1 130 ? -9.246 -2.452 25.010 1.00 98.44 130 ILE A O 1
ATOM 1031 N N . GLN A 1 131 ? -7.586 -1.352 23.974 1.00 98.69 131 GLN A N 1
ATOM 1032 C CA . GLN A 1 131 ? -8.460 -0.678 23.018 1.00 98.69 131 GLN A CA 1
ATOM 1033 C C . GLN A 1 131 ? -7.768 -0.483 21.670 1.00 98.69 131 GLN A C 1
ATOM 1035 O O . GLN A 1 131 ? -6.566 -0.238 21.609 1.00 98.69 131 GLN A O 1
ATOM 1040 N N . ILE A 1 132 ? -8.548 -0.570 20.592 1.00 98.75 132 ILE A N 1
ATOM 1041 C CA . ILE A 1 132 ? -8.142 -0.192 19.236 1.00 98.75 132 ILE A CA 1
ATOM 1042 C C . ILE A 1 132 ? -9.242 0.696 18.661 1.00 98.75 132 ILE A C 1
ATOM 1044 O O . ILE A 1 132 ? -10.366 0.240 18.450 1.00 98.75 132 ILE A O 1
ATOM 1048 N N . ALA A 1 133 ? -8.936 1.964 18.413 1.00 98.62 133 ALA A N 1
ATOM 1049 C CA . ALA A 1 133 ? -9.851 2.913 17.795 1.00 98.62 133 ALA A CA 1
ATOM 1050 C C . ALA A 1 133 ? -9.550 3.051 16.300 1.00 98.62 133 ALA A C 1
ATOM 1052 O O . ALA A 1 133 ? -8.395 3.033 15.878 1.00 98.62 133 ALA A O 1
ATOM 1053 N N . CYS A 1 134 ? -10.595 3.181 15.483 1.00 97.81 134 CYS A N 1
ATOM 1054 C CA . CYS A 1 134 ? -10.483 3.261 14.033 1.00 97.81 134 CYS A CA 1
ATOM 1055 C C . CYS A 1 134 ? -11.440 4.292 13.437 1.00 97.81 134 CYS A C 1
ATOM 1057 O O . CYS A 1 134 ? -12.634 4.317 13.755 1.00 97.81 134 CYS A O 1
ATOM 1059 N N . VAL A 1 135 ? -10.937 5.084 12.491 1.00 98.12 135 VAL A N 1
ATOM 1060 C CA . VAL A 1 135 ? -11.741 6.008 11.682 1.00 98.12 135 VAL A CA 1
ATOM 1061 C C . VAL A 1 135 ? -11.419 5.805 10.205 1.00 98.12 135 VAL A C 1
ATOM 1063 O O . VAL A 1 135 ? -10.265 5.929 9.799 1.00 98.12 135 VAL A O 1
ATOM 1066 N N . LEU A 1 136 ? -12.440 5.500 9.399 1.00 98.06 136 LEU A N 1
ATOM 1067 C CA . LEU A 1 136 ? -12.319 5.315 7.950 1.00 98.06 136 LEU A CA 1
ATOM 1068 C C . LEU A 1 136 ? -12.880 6.527 7.206 1.00 98.06 136 LEU A C 1
ATOM 1070 O O . LEU A 1 136 ? -14.092 6.768 7.214 1.00 98.06 136 LEU A O 1
ATOM 1074 N N . GLN A 1 137 ? -12.009 7.244 6.509 1.00 97.75 137 GLN A N 1
ATOM 1075 C CA . GLN A 1 137 ? -12.356 8.371 5.653 1.00 97.75 137 GLN A CA 1
ATOM 1076 C C . GLN A 1 137 ? -12.230 7.968 4.181 1.00 97.75 137 GLN A C 1
ATOM 1078 O O . GLN A 1 137 ? -11.214 7.412 3.771 1.00 97.75 137 GLN A O 1
ATOM 1083 N N . GLU A 1 138 ? -13.247 8.269 3.375 1.00 97.94 138 GLU A N 1
ATOM 1084 C CA . GLU A 1 138 ? -13.181 8.106 1.919 1.00 97.94 138 GLU A CA 1
ATOM 1085 C C . GLU A 1 138 ? -12.858 9.460 1.274 1.00 97.94 138 GLU A C 1
ATOM 1087 O O . GLU A 1 138 ? -13.427 10.490 1.654 1.00 97.94 138 GLU A O 1
ATOM 1092 N N . GLN A 1 139 ? -11.926 9.468 0.323 1.00 96.81 139 GLN A N 1
ATOM 1093 C CA . GLN A 1 139 ? -11.520 10.670 -0.397 1.00 96.81 139 GLN A CA 1
ATOM 1094 C C . GLN A 1 139 ? -12.735 11.323 -1.072 1.00 96.81 139 GLN A C 1
ATOM 1096 O O . GLN A 1 139 ? -13.481 10.670 -1.797 1.00 96.81 139 GLN A O 1
ATOM 1101 N N . GLY A 1 140 ? -12.919 12.624 -0.835 1.00 95.50 140 GLY A N 1
ATOM 1102 C CA . GLY A 1 140 ? -14.026 13.406 -1.393 1.00 95.50 140 GLY A CA 1
ATOM 1103 C C . GLY A 1 140 ? -15.326 13.388 -0.580 1.00 95.50 140 GLY A C 1
ATOM 1104 O O . GLY A 1 140 ? -16.268 14.072 -0.964 1.00 95.50 140 GLY A O 1
ATOM 1105 N N . ARG A 1 141 ? -15.402 12.654 0.541 1.00 96.44 141 ARG A N 1
ATOM 1106 C CA . ARG A 1 141 ? -16.539 12.742 1.475 1.00 96.44 141 ARG A CA 1
ATOM 1107 C C . ARG A 1 141 ? -16.265 13.723 2.613 1.00 96.44 141 ARG A C 1
ATOM 1109 O O . ARG A 1 141 ? -15.158 13.757 3.136 1.00 96.44 141 ARG A O 1
ATOM 1116 N N . ASP A 1 142 ? -17.299 14.423 3.073 1.00 96.25 142 ASP A N 1
ATOM 1117 C CA . ASP A 1 142 ? -17.179 15.389 4.180 1.00 96.25 142 ASP A CA 1
ATOM 1118 C C . ASP A 1 142 ? -17.074 14.737 5.564 1.00 96.25 142 ASP A C 1
ATOM 1120 O O . ASP A 1 142 ? -16.568 15.342 6.508 1.00 96.25 142 ASP A O 1
ATOM 1124 N N . VAL A 1 143 ? -17.579 13.508 5.709 1.00 95.31 143 VAL A N 1
ATOM 1125 C CA . VAL A 1 143 ? -17.640 1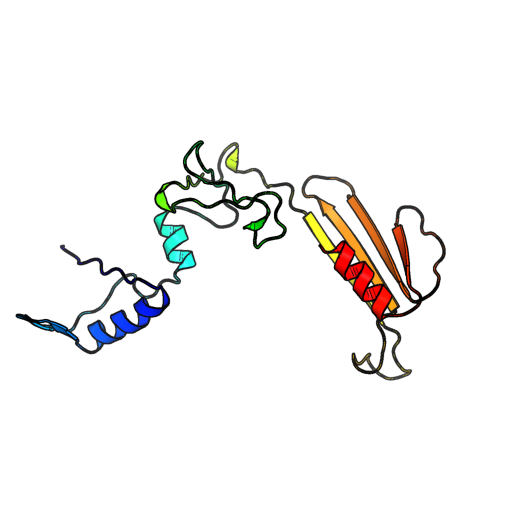2.802 6.993 1.00 95.31 143 VAL A CA 1
ATOM 1126 C C . VAL A 1 143 ? -17.067 11.388 6.892 1.00 95.31 143 VAL A C 1
ATOM 1128 O O . VAL A 1 143 ? -17.232 10.738 5.850 1.00 95.31 143 VAL A O 1
ATOM 1131 N N . PRO A 1 144 ? -16.462 10.868 7.979 1.00 95.94 144 PRO A N 1
ATOM 1132 C CA . PRO A 1 144 ? -15.984 9.497 8.014 1.00 95.9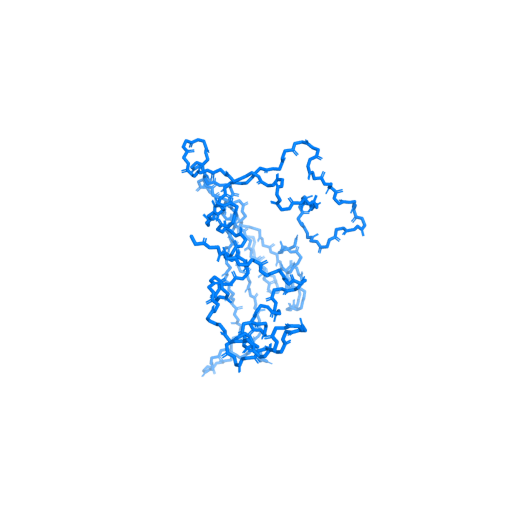4 144 PRO A CA 1
ATOM 1133 C C . PRO A 1 144 ? -17.110 8.490 7.801 1.00 95.94 144 PRO A C 1
ATOM 1135 O O . PRO A 1 144 ? -18.204 8.610 8.356 1.00 95.94 144 PRO A O 1
ATOM 1138 N N . THR A 1 145 ? -16.804 7.459 7.025 1.00 94.69 145 THR A N 1
ATOM 1139 C CA . THR A 1 145 ? -17.717 6.345 6.737 1.00 94.69 145 THR A CA 1
ATOM 1140 C C . THR A 1 145 ? -17.811 5.344 7.880 1.00 94.69 145 THR A C 1
ATOM 1142 O O . THR A 1 145 ? -18.865 4.746 8.074 1.00 94.69 145 THR A O 1
ATOM 1145 N N . VAL A 1 146 ? -16.736 5.179 8.656 1.00 97.00 146 VAL A N 1
ATOM 1146 C CA . VAL A 1 146 ? -16.702 4.289 9.823 1.00 97.00 146 VAL A CA 1
ATOM 1147 C C . VAL A 1 146 ? -16.020 5.001 10.979 1.00 97.00 146 VAL A C 1
ATOM 1149 O O . VAL A 1 146 ? -14.986 5.643 10.803 1.00 97.00 146 VAL A O 1
ATOM 1152 N N . ARG A 1 147 ? -16.604 4.854 12.167 1.00 98.12 147 ARG A N 1
ATOM 1153 C CA . ARG A 1 147 ? -15.997 5.164 13.463 1.00 98.12 147 ARG A CA 1
ATOM 1154 C C . ARG A 1 147 ? -16.229 3.946 14.343 1.00 98.12 147 ARG A C 1
ATOM 1156 O O . ARG A 1 147 ? -17.386 3.618 14.606 1.00 98.12 147 ARG A O 1
ATOM 1163 N N . ALA A 1 148 ? -15.168 3.262 14.739 1.00 98.25 148 ALA A N 1
ATOM 1164 C CA . ALA A 1 148 ? -15.256 2.039 15.524 1.00 98.25 148 ALA A CA 1
ATOM 1165 C C . ALA A 1 148 ? -14.228 2.051 16.654 1.00 98.25 148 ALA A C 1
ATOM 1167 O O . ALA A 1 148 ? -13.147 2.617 16.508 1.00 98.25 148 ALA A O 1
ATOM 1168 N N . ILE A 1 149 ? -14.570 1.416 17.768 1.00 98.62 149 ILE A N 1
ATOM 1169 C CA . ILE A 1 149 ? -13.639 1.117 18.848 1.00 98.62 149 ILE A CA 1
ATOM 1170 C C . ILE A 1 149 ? -13.816 -0.342 19.255 1.00 98.62 149 ILE A C 1
ATOM 1172 O O . ILE A 1 149 ? -14.928 -0.797 19.525 1.00 98.62 149 ILE A O 1
ATOM 1176 N N . PHE A 1 150 ? -12.713 -1.073 19.268 1.00 98.75 150 PHE A N 1
ATOM 1177 C CA . PHE A 1 150 ? -12.623 -2.431 19.778 1.00 98.75 150 PHE A CA 1
ATOM 1178 C C . PHE A 1 150 ? -12.093 -2.336 21.201 1.00 98.75 150 PHE A C 1
ATOM 1180 O O . PHE A 1 150 ? -11.047 -1.725 21.407 1.00 98.75 150 PHE A O 1
ATOM 1187 N N . THR A 1 151 ? -12.808 -2.886 22.177 1.00 98.62 151 THR A N 1
ATOM 1188 C CA . THR A 1 151 ? -12.442 -2.779 23.594 1.00 98.62 151 THR A CA 1
ATOM 1189 C C . THR A 1 151 ? -12.313 -4.151 24.228 1.00 98.62 151 THR A C 1
ATOM 1191 O O . THR A 1 151 ? -13.059 -5.076 23.897 1.00 98.62 151 THR A O 1
ATOM 1194 N N . LEU A 1 152 ? -11.372 -4.267 25.158 1.00 98.06 152 LEU A N 1
ATOM 1195 C CA . LEU A 1 152 ? -11.295 -5.371 26.096 1.00 98.06 152 LEU A CA 1
ATOM 1196 C C . LEU A 1 152 ? -12.334 -5.146 27.194 1.00 98.06 152 LEU A C 1
ATOM 1198 O O . LEU A 1 152 ? -12.491 -4.020 27.668 1.00 98.06 152 LEU A O 1
ATOM 1202 N N . ASP A 1 153 ? -13.014 -6.219 27.588 1.00 96.69 153 ASP A N 1
ATOM 1203 C CA . ASP A 1 153 ? -14.163 -6.184 28.489 1.00 96.69 153 ASP A CA 1
ATOM 1204 C C . ASP A 1 153 ? -15.297 -5.305 27.908 1.00 96.69 153 ASP A C 1
ATOM 1206 O O . ASP A 1 153 ? -15.399 -5.053 26.700 1.00 96.69 153 ASP A O 1
ATOM 1210 N N . THR A 1 154 ? -16.208 -4.879 28.770 1.00 96.69 154 THR A N 1
ATOM 1211 C CA . THR A 1 154 ? -17.395 -4.102 28.452 1.00 96.69 154 THR A CA 1
ATOM 1212 C C . THR A 1 154 ? -17.094 -2.612 28.298 1.00 96.69 154 THR A C 1
ATOM 1214 O O . THR A 1 154 ? -16.251 -2.026 28.974 1.00 96.69 154 THR A O 1
ATOM 1217 N N . CYS A 1 155 ? -17.846 -1.959 27.415 1.00 97.62 155 CYS A N 1
ATOM 1218 C CA . CYS A 1 155 ? -17.808 -0.520 27.208 1.00 97.62 155 CYS A CA 1
ATOM 1219 C C . CYS A 1 155 ? -19.233 -0.010 26.952 1.00 97.62 155 CYS A C 1
ATOM 1221 O O . CYS A 1 155 ? -20.048 -0.690 26.322 1.00 97.62 155 CYS A O 1
ATOM 1223 N N . LEU A 1 156 ? -19.557 1.176 27.473 1.00 97.62 156 LEU A N 1
ATOM 1224 C CA . LEU A 1 156 ? -20.852 1.807 27.223 1.00 97.62 156 LEU A CA 1
ATOM 1225 C C . LEU A 1 156 ? -20.953 2.279 25.762 1.00 97.62 156 LEU A C 1
ATOM 1227 O O . LEU A 1 156 ? -19.941 2.649 25.166 1.00 97.62 156 LEU A O 1
ATOM 1231 N N . PRO A 1 157 ? -22.165 2.332 25.180 1.00 97.44 157 PRO A N 1
ATOM 1232 C CA . PRO A 1 157 ? -22.350 2.856 23.832 1.00 97.44 157 PRO A CA 1
ATOM 1233 C C . PRO A 1 157 ? -21.837 4.295 23.678 1.00 97.44 157 PRO A C 1
ATOM 1235 O O . PRO A 1 157 ? -22.109 5.155 24.518 1.00 97.44 157 PRO A O 1
ATOM 1238 N N . ILE A 1 158 ? -21.165 4.571 22.558 1.00 97.12 158 ILE A N 1
ATOM 1239 C CA . ILE A 1 158 ? -20.685 5.905 22.179 1.00 97.12 158 ILE A CA 1
ATOM 1240 C C . ILE A 1 158 ? -21.501 6.395 20.983 1.00 97.12 158 ILE A C 1
ATOM 1242 O O . ILE A 1 158 ? -21.600 5.722 19.957 1.00 97.12 158 ILE A O 1
ATOM 1246 N N . ILE A 1 159 ? -22.094 7.585 21.093 1.00 96.31 159 ILE A N 1
ATOM 1247 C CA . ILE A 1 159 ? -22.936 8.140 20.027 1.00 96.31 159 ILE A CA 1
ATOM 1248 C C . ILE A 1 159 ? -22.106 8.332 18.751 1.00 96.31 159 ILE A C 1
ATOM 1250 O O . ILE A 1 159 ? -21.109 9.049 18.739 1.00 96.31 159 ILE A O 1
ATOM 1254 N N . GLY A 1 160 ? -22.554 7.712 17.657 1.00 94.06 160 GLY A N 1
ATOM 1255 C CA . GLY A 1 160 ? -21.926 7.839 16.342 1.00 94.06 160 GLY A CA 1
ATOM 1256 C C . GLY A 1 160 ? -20.706 6.944 16.109 1.00 94.06 160 GLY A C 1
ATOM 1257 O O . GLY A 1 160 ? -20.119 7.040 15.029 1.00 94.06 160 GLY A O 1
ATOM 1258 N N . ALA A 1 161 ? -20.350 6.077 17.063 1.00 97.12 161 ALA A N 1
ATOM 1259 C CA . ALA A 1 161 ? -19.295 5.079 16.918 1.00 97.12 161 ALA A CA 1
ATOM 1260 C C . ALA A 1 161 ? -19.815 3.667 17.224 1.00 97.12 161 ALA A C 1
ATOM 1262 O O . ALA A 1 161 ? -20.663 3.464 18.091 1.00 97.12 161 ALA A O 1
ATOM 1263 N N . GLN A 1 162 ? -19.290 2.679 16.507 1.00 97.62 162 GLN A N 1
ATOM 1264 C CA . GLN A 1 162 ? -19.540 1.275 16.793 1.00 97.62 162 GLN A CA 1
ATOM 1265 C C . GLN A 1 162 ? -18.602 0.809 17.908 1.00 97.62 162 GLN A C 1
ATOM 1267 O O . GLN A 1 162 ? -17.385 0.879 17.761 1.00 97.62 162 GLN A O 1
ATOM 1272 N N . VAL A 1 163 ? -19.169 0.321 19.010 1.00 98.31 163 VAL A N 1
ATOM 1273 C CA . VAL A 1 163 ? -18.411 -0.234 20.138 1.00 98.31 163 VAL A CA 1
ATOM 1274 C C . VAL A 1 163 ? -18.418 -1.758 20.028 1.00 98.31 163 VAL A C 1
ATOM 1276 O O . VAL A 1 163 ? -19.486 -2.371 19.995 1.00 98.31 163 VAL A O 1
ATOM 1279 N N . VAL A 1 164 ? -17.235 -2.363 19.930 1.00 98.38 164 VAL A N 1
ATOM 1280 C CA . VAL A 1 164 ? -17.035 -3.807 19.756 1.00 98.38 164 VAL A CA 1
ATOM 1281 C C . VAL A 1 164 ? -16.261 -4.359 20.954 1.00 98.38 164 VAL A C 1
ATOM 1283 O O . VAL A 1 164 ? -15.033 -4.367 20.974 1.00 98.38 164 VAL A O 1
ATOM 1286 N N . CYS A 1 165 ? -16.995 -4.832 21.956 1.00 98.44 165 CYS A N 1
ATOM 1287 C CA . CYS A 1 165 ? -16.439 -5.421 23.176 1.00 98.44 165 CYS A CA 1
ATOM 1288 C C . CYS A 1 165 ? -15.954 -6.862 22.946 1.00 98.44 165 CYS A C 1
ATOM 1290 O O . CYS A 1 165 ? -16.535 -7.588 22.129 1.00 98.44 165 CYS A O 1
ATOM 1292 N N . SER A 1 166 ? -14.921 -7.287 23.674 1.00 98.50 166 SER A N 1
ATOM 1293 C CA . SER A 1 166 ? -14.366 -8.649 23.644 1.00 98.50 166 SER A CA 1
ATOM 1294 C C . SER A 1 166 ? -13.941 -9.105 25.033 1.00 98.50 166 SER A C 1
ATOM 1296 O O . SER A 1 166 ? -13.431 -8.302 25.808 1.00 98.50 166 SER A O 1
ATOM 1298 N N . ASP A 1 167 ? -14.094 -10.391 25.334 1.00 98.12 167 ASP A N 1
ATOM 1299 C CA . ASP A 1 167 ? -13.861 -10.915 26.686 1.00 98.12 167 ASP A CA 1
ATOM 1300 C C . ASP A 1 167 ? -12.365 -11.048 27.009 1.00 98.12 167 ASP A C 1
ATOM 1302 O O . ASP A 1 167 ? -11.955 -11.041 28.169 1.00 98.12 167 ASP A O 1
ATOM 1306 N N . ASN A 1 168 ? -11.531 -11.194 25.979 1.00 98.12 168 ASN A N 1
ATOM 1307 C CA . ASN A 1 168 ? -10.080 -11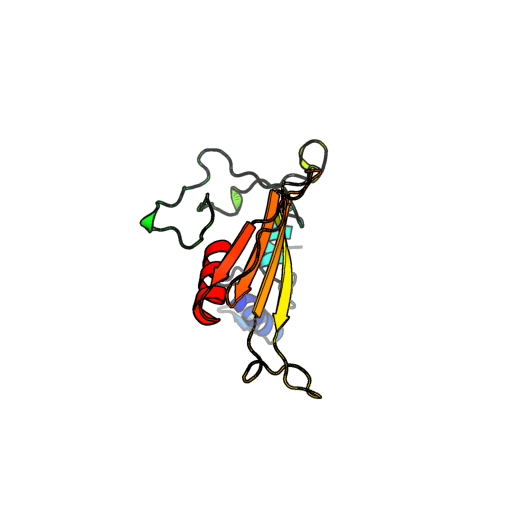.290 26.094 1.00 98.12 168 ASN A CA 1
ATOM 1308 C C . ASN A 1 168 ? -9.375 -10.619 24.903 1.00 98.12 168 ASN A C 1
ATOM 1310 O O . ASN A 1 168 ? -9.979 -10.359 23.859 1.00 98.12 168 ASN A O 1
ATOM 1314 N N . GLU A 1 169 ? -8.076 -10.360 25.059 1.00 98.12 169 GLU A N 1
ATOM 1315 C CA . GLU A 1 169 ? -7.259 -9.672 24.052 1.00 98.12 169 GLU A CA 1
ATOM 1316 C C . GLU A 1 169 ? -7.189 -10.445 22.727 1.00 98.12 169 GLU A C 1
ATOM 1318 O O . GLU A 1 169 ? -7.269 -9.847 21.657 1.00 98.12 169 GLU A O 1
ATOM 1323 N N . ALA A 1 170 ? -7.109 -11.778 22.765 1.00 98.25 170 ALA A N 1
ATOM 1324 C CA . ALA A 1 170 ? -7.053 -12.579 21.543 1.00 98.25 170 ALA A CA 1
ATOM 1325 C C . ALA A 1 170 ? -8.327 -12.410 20.701 1.00 98.25 170 ALA A C 1
ATOM 1327 O O . ALA A 1 170 ? -8.256 -12.256 19.482 1.00 98.25 170 ALA A O 1
ATOM 1328 N N . GLU A 1 171 ? -9.496 -12.387 21.340 1.00 98.50 171 GLU A N 1
ATOM 1329 C CA . GLU A 1 171 ? -10.764 -12.117 20.666 1.00 98.50 171 GLU A CA 1
ATOM 1330 C C . GLU A 1 171 ? -10.820 -10.685 20.107 1.00 98.50 171 GLU A C 1
ATOM 1332 O O . GLU A 1 171 ? -11.244 -10.503 18.962 1.00 98.50 171 GLU A O 1
ATOM 1337 N N . LEU A 1 172 ? -10.341 -9.689 20.864 1.00 98.50 172 LEU A N 1
ATOM 1338 C CA . LEU A 1 172 ? -10.237 -8.295 20.414 1.00 98.50 172 LEU A CA 1
ATOM 1339 C C . LEU A 1 172 ? -9.414 -8.203 19.123 1.00 98.50 172 LEU A C 1
ATOM 1341 O O . LEU A 1 172 ? -9.895 -7.684 18.111 1.00 98.50 172 LEU A O 1
ATOM 1345 N N . LEU A 1 173 ? -8.204 -8.767 19.136 1.00 98.44 173 LEU A N 1
ATOM 1346 C CA . LEU A 1 173 ? -7.293 -8.769 17.992 1.00 98.44 173 LEU A CA 1
ATOM 1347 C C . LEU A 1 173 ? -7.882 -9.525 16.794 1.00 98.44 173 LEU A C 1
ATOM 1349 O O . LEU A 1 173 ? -7.742 -9.078 15.656 1.00 98.44 173 LEU A O 1
ATOM 1353 N N . MET A 1 174 ? -8.593 -10.633 17.025 1.00 98.44 174 MET A N 1
ATOM 1354 C CA . MET A 1 174 ? -9.237 -11.399 15.953 1.00 98.44 174 MET A CA 1
ATOM 1355 C C . MET A 1 174 ? -10.423 -10.663 15.324 1.00 98.44 174 MET A C 1
ATOM 1357 O O . MET A 1 174 ? -10.566 -10.693 14.098 1.00 98.44 174 MET A O 1
ATOM 1361 N N . LYS A 1 175 ? -11.251 -9.973 16.119 1.00 98.44 175 LYS A N 1
ATOM 1362 C CA . LYS A 1 175 ? -12.332 -9.120 15.597 1.00 98.44 175 LYS A CA 1
ATOM 1363 C C . LYS A 1 175 ? -11.773 -7.939 14.810 1.00 98.44 175 LYS A C 1
ATOM 1365 O O . LYS A 1 175 ? -12.287 -7.641 13.734 1.00 98.44 175 LYS A O 1
ATOM 1370 N N . PHE A 1 176 ? -10.700 -7.313 15.296 1.00 98.25 176 PHE A N 1
ATOM 1371 C CA . PHE A 1 176 ? -10.029 -6.239 14.568 1.00 98.25 176 PHE A CA 1
ATOM 1372 C C . PHE A 1 176 ? -9.414 -6.741 13.249 1.00 98.25 176 PHE A C 1
ATOM 1374 O O . PHE A 1 176 ? -9.631 -6.146 12.197 1.00 98.25 176 PHE A O 1
ATOM 1381 N N . HIS A 1 177 ? -8.738 -7.893 13.256 1.00 97.69 177 HIS A N 1
ATOM 1382 C CA . HIS A 1 177 ? -8.233 -8.526 12.034 1.00 97.69 177 HIS A CA 1
ATOM 1383 C C . HIS A 1 177 ? -9.356 -8.855 11.037 1.00 97.69 177 HIS A C 1
ATOM 1385 O O . HIS A 1 177 ? -9.181 -8.647 9.839 1.00 97.69 177 HIS A O 1
ATOM 1391 N N . ALA A 1 178 ? -10.509 -9.346 11.504 1.00 97.19 178 ALA A N 1
ATOM 1392 C CA . ALA A 1 178 ? -11.660 -9.608 10.640 1.00 97.19 178 ALA A CA 1
ATOM 1393 C C . ALA A 1 178 ? -12.241 -8.322 10.032 1.00 97.19 178 ALA A C 1
ATOM 1395 O O . ALA A 1 178 ? -12.683 -8.348 8.892 1.00 97.19 178 ALA A O 1
ATOM 1396 N N . PHE A 1 179 ? -12.208 -7.203 10.761 1.00 96.38 179 PHE A N 1
ATOM 1397 C CA . PHE A 1 179 ? -12.608 -5.891 10.247 1.00 96.38 179 PHE A CA 1
ATOM 1398 C C . PHE A 1 179 ? -11.662 -5.357 9.158 1.00 96.38 179 PHE A C 1
ATOM 1400 O O . PHE A 1 179 ? -12.105 -4.676 8.237 1.00 96.38 179 PHE A O 1
ATOM 1407 N N . MET A 1 180 ? -10.367 -5.670 9.248 1.00 94.88 180 MET A N 1
ATOM 1408 C CA . MET A 1 180 ? -9.353 -5.238 8.278 1.00 94.88 180 MET A CA 1
ATOM 1409 C C . MET A 1 180 ? -9.382 -6.006 6.945 1.00 94.88 180 MET A C 1
ATOM 1411 O O . MET A 1 180 ? -8.656 -5.625 6.023 1.00 94.88 180 MET A O 1
ATOM 1415 N N . ARG A 1 181 ? -10.154 -7.094 6.843 1.00 89.81 181 ARG A N 1
ATOM 1416 C CA . ARG A 1 181 ? -10.216 -7.976 5.665 1.00 89.81 181 ARG A CA 1
ATOM 1417 C C . ARG A 1 181 ? -11.501 -7.794 4.879 1.00 89.81 181 ARG A C 1
ATOM 1419 O O . ARG A 1 181 ? -11.405 -7.931 3.640 1.00 89.81 181 ARG A O 1
#

Foldseek 3Di:
DDDDDDDDPDLVCLVVVQCCQQVWDQDVPPGTHHDHDPPSPDDPVVVLCVVQVNDPQWDKDQDPPQKDWDDPVRDPDPDPTDIDGDSVRIHTDDCDDPRVDHDFDKDKDKDWDWADDPPDDDDPVPIATFKMWIWIDTPPDPGTPATEMQGEADDDDDPPHHYHYDPDRVRSVVVVVVVVD

Sequence (181 aa):
SNFLKVYTTLPNFVPKVRKEFESGVELPGYGRYTAMTFESNVKYVLRFMVDLDITGANWVELPAGSYAVRGAGAKRSHCQYELDVMYDEIVSHAPEGEWSAIAPLRTLSIDIECQGRKGHFPEADHDPVIQIACVLQEQGRDVPTVRAIFTLDTCLPIIGAQVVCSDNEAELLMKFHAFMR

pLDDT: mean 95.77, std 2.99, range [74.0, 98.75]

Organism: NCBI:txid124430

Secondary structure (DSSP, 8-state):
--------SSGGGHHHHHHHHHH-EEETTTEEE----SSTTS-HHHHHHHHTT--TT--EE--TTSEEEPPTTT--SS-S--EEE-GGGPEE--SSGGGGPPP--EEEEEEEEE-PPTTS---TTTS-EEEEEEEEEETT-SS-SEEEEEEEB-----TTSEEEEESSHHHHHHHHHHHT-

Radius of gyration: 26.39 Å; chains: 1; bounding box: 60×37×71 Å

InterPro domains:
  IPR006133 DNA-directed DNA polymerase, family B, exonuclease domain [PF03104] (37-181)
  IPR012337 Ribonuclease H-like superfamily [SSF53098] (3-180)
  IPR036397 Ribonuclease H superfamily [G3DSA:3.30.420.10] (104-181)
  IPR050240 DNA polymerase type-B [PTHR10322] (2-180)